Protein AF-A0A7C2XA56-F1 (afdb_monomer_lite)

Structure (mmCIF, N/CA/C/O backbone):
data_AF-A0A7C2XA56-F1
#
_entry.id   AF-A0A7C2XA56-F1
#
loop_
_atom_site.group_PDB
_atom_site.id
_atom_site.type_symbol
_atom_site.label_atom_id
_atom_site.label_alt_id
_atom_site.label_comp_id
_atom_site.label_asym_id
_atom_site.label_entity_id
_atom_site.label_seq_id
_atom_site.pdbx_PDB_ins_code
_atom_site.Cartn_x
_atom_site.Cartn_y
_atom_site.Cartn_z
_atom_site.occupancy
_atom_site.B_iso_or_equiv
_atom_site.auth_seq_id
_atom_site.auth_comp_id
_atom_site.auth_asym_id
_atom_site.auth_atom_id
_atom_site.pdbx_PDB_model_num
ATOM 1 N N . MET A 1 1 ? 32.157 -4.63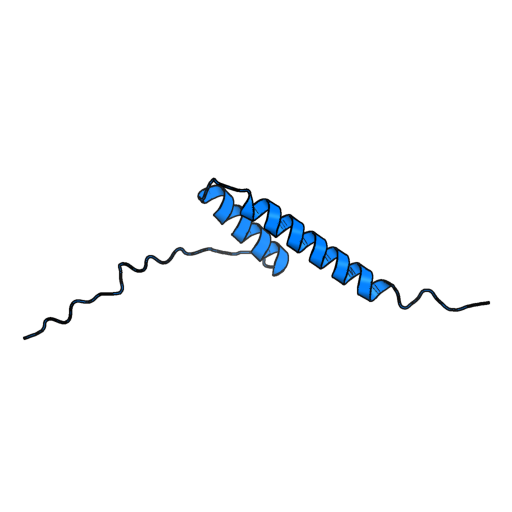6 -35.876 1.00 42.81 1 MET A N 1
ATOM 2 C CA . MET A 1 1 ? 32.376 -3.750 -34.719 1.00 42.81 1 MET A CA 1
ATOM 3 C C . MET A 1 1 ? 31.218 -3.972 -33.765 1.00 42.81 1 MET A C 1
ATOM 5 O O . MET A 1 1 ? 30.093 -3.677 -34.129 1.00 42.81 1 MET A O 1
ATOM 9 N N . ASP A 1 2 ? 31.552 -4.656 -32.673 1.00 44.97 2 ASP A N 1
ATOM 10 C CA . ASP A 1 2 ? 30.887 -4.894 -31.384 1.00 44.97 2 ASP A CA 1
ATOM 11 C C . ASP A 1 2 ? 29.352 -4.973 -31.237 1.00 44.97 2 ASP A C 1
ATOM 13 O O . ASP A 1 2 ? 28.624 -3.989 -31.307 1.00 44.97 2 ASP A O 1
ATOM 17 N N . GLN A 1 3 ? 28.900 -6.190 -30.920 1.00 42.12 3 GLN A N 1
ATOM 18 C CA . GLN A 1 3 ? 27.554 -6.585 -30.500 1.00 42.12 3 GLN A CA 1
ATOM 19 C C . GLN A 1 3 ? 27.429 -6.531 -28.959 1.00 42.12 3 GLN A C 1
ATOM 21 O O . GLN A 1 3 ? 27.416 -7.580 -28.318 1.00 42.12 3 GLN A O 1
ATOM 26 N N . ALA A 1 4 ? 27.355 -5.341 -28.345 1.00 52.84 4 ALA A N 1
ATOM 27 C CA . ALA A 1 4 ? 27.439 -5.201 -26.877 1.00 52.84 4 ALA A CA 1
ATOM 28 C C . ALA A 1 4 ? 26.310 -4.403 -26.184 1.00 52.84 4 ALA A C 1
ATOM 30 O O . ALA A 1 4 ? 26.553 -3.765 -25.164 1.00 52.84 4 ALA A O 1
ATOM 31 N N . THR A 1 5 ? 25.061 -4.445 -26.664 1.00 55.22 5 THR A N 1
ATOM 32 C CA . THR A 1 5 ? 23.939 -3.721 -26.007 1.00 55.22 5 THR A CA 1
ATOM 33 C C . THR A 1 5 ? 22.738 -4.567 -25.573 1.00 55.22 5 THR A C 1
ATOM 35 O O . THR A 1 5 ? 21.789 -4.028 -25.011 1.00 55.22 5 THR A O 1
ATOM 38 N N . SER A 1 6 ? 22.757 -5.892 -25.717 1.00 52.56 6 SER A N 1
ATOM 39 C CA . SER A 1 6 ? 21.585 -6.740 -25.423 1.00 52.56 6 SER A CA 1
ATOM 40 C C . SER A 1 6 ? 21.456 -7.255 -23.976 1.00 52.56 6 SER A C 1
ATOM 42 O O . SER A 1 6 ? 20.446 -7.875 -23.657 1.00 52.56 6 SER A O 1
ATOM 44 N N . HIS A 1 7 ? 22.407 -6.982 -23.070 1.00 49.44 7 HIS A N 1
ATOM 45 C CA . HIS A 1 7 ? 22.387 -7.526 -21.695 1.00 49.44 7 HIS A CA 1
ATOM 46 C C . HIS A 1 7 ? 22.059 -6.513 -20.578 1.00 49.44 7 HIS A C 1
ATOM 48 O O . HIS A 1 7 ? 21.968 -6.900 -19.416 1.00 49.44 7 HIS A O 1
ATOM 54 N N . GLN A 1 8 ? 21.826 -5.232 -20.894 1.00 55.25 8 GLN A N 1
ATOM 55 C CA . GLN A 1 8 ? 21.614 -4.189 -19.874 1.00 55.25 8 GLN A CA 1
ATOM 56 C C . GLN A 1 8 ? 20.146 -4.005 -19.438 1.00 55.25 8 GLN A C 1
ATOM 58 O O . GLN A 1 8 ? 19.874 -3.325 -18.455 1.00 55.25 8 GLN A O 1
ATOM 63 N N . SER A 1 9 ? 19.190 -4.642 -20.122 1.00 56.94 9 SER A N 1
ATOM 64 C CA . SER A 1 9 ? 17.753 -4.445 -19.870 1.00 56.94 9 SER A CA 1
ATOM 65 C C . SER A 1 9 ? 17.241 -5.117 -18.584 1.00 56.94 9 SER A C 1
ATOM 67 O O . SER A 1 9 ? 16.294 -4.615 -17.984 1.00 56.94 9 SER A O 1
ATOM 69 N N . GLY A 1 10 ? 17.867 -6.210 -18.127 1.00 60.03 10 GLY A N 1
ATOM 70 C CA . GLY A 1 10 ? 17.426 -6.937 -16.925 1.00 60.03 10 GLY A CA 1
ATOM 71 C C . GLY A 1 10 ? 17.726 -6.211 -15.608 1.00 60.03 10 GLY A C 1
ATOM 72 O O . GLY A 1 10 ? 16.914 -6.245 -14.687 1.00 60.03 10 GLY A O 1
ATO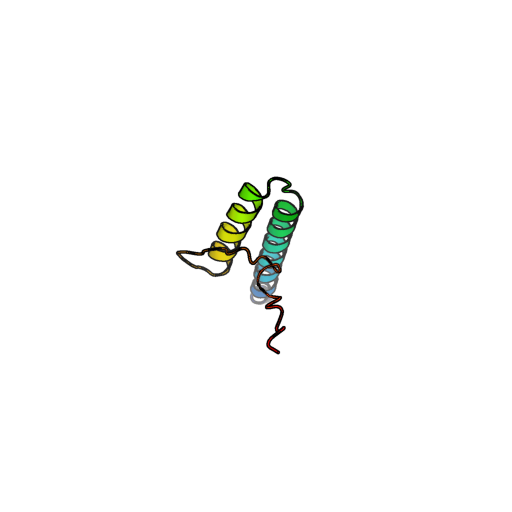M 73 N N . ASN A 1 11 ? 18.859 -5.505 -15.527 1.00 72.38 11 ASN A N 1
ATOM 74 C CA . ASN A 1 11 ? 19.260 -4.801 -14.303 1.00 72.38 11 ASN A CA 1
ATOM 75 C C . ASN A 1 11 ? 18.528 -3.467 -14.114 1.00 72.38 11 ASN A C 1
ATOM 77 O O . ASN A 1 11 ? 18.246 -3.089 -12.979 1.00 72.38 11 ASN A O 1
ATOM 81 N N . THR A 1 12 ? 18.192 -2.769 -15.201 1.00 78.94 12 THR A N 1
ATOM 82 C CA . THR A 1 12 ? 17.492 -1.479 -15.129 1.00 78.94 12 THR A CA 1
ATOM 83 C C . THR A 1 12 ? 16.073 -1.634 -14.575 1.00 78.94 12 THR A C 1
ATOM 85 O O . THR A 1 12 ? 15.703 -0.908 -13.660 1.00 78.94 12 THR A O 1
ATOM 88 N N . CYS A 1 13 ? 15.318 -2.643 -15.024 1.00 83.69 13 CYS A N 1
ATOM 89 C CA . CYS A 1 13 ? 13.953 -2.888 -14.542 1.00 83.69 13 CYS A CA 1
ATOM 90 C C . CYS A 1 13 ? 13.908 -3.247 -13.044 1.00 83.69 13 CYS A C 1
ATOM 92 O O . CYS A 1 13 ? 13.061 -2.748 -12.302 1.00 83.69 13 CYS A O 1
ATOM 94 N N . LEU A 1 14 ? 14.852 -4.069 -12.569 1.00 87.00 14 LEU A N 1
ATOM 95 C CA . LEU A 1 14 ? 14.963 -4.384 -11.142 1.00 87.00 14 LEU A CA 1
ATOM 96 C C . LEU A 1 14 ? 15.291 -3.134 -10.315 1.00 87.00 14 LEU A C 1
ATOM 98 O O . LEU A 1 14 ? 14.715 -2.929 -9.247 1.00 87.00 14 LEU A O 1
ATOM 102 N N . HIS A 1 15 ? 16.209 -2.300 -10.808 1.00 89.50 15 HIS A N 1
ATOM 103 C CA . HIS A 1 15 ? 16.584 -1.058 -10.143 1.00 89.50 15 HIS A CA 1
ATOM 104 C C . HIS A 1 15 ? 15.399 -0.088 -10.034 1.00 89.50 15 HIS A C 1
ATOM 106 O O . HIS A 1 15 ? 15.160 0.459 -8.960 1.00 89.50 15 HIS A O 1
ATOM 112 N N . GLU A 1 16 ? 14.612 0.062 -11.100 1.00 87.62 16 GLU A N 1
ATOM 113 C CA . GLU A 1 16 ? 13.379 0.859 -11.108 1.00 87.62 16 GLU A CA 1
ATOM 114 C C . GLU A 1 16 ? 12.347 0.327 -10.108 1.00 87.62 16 GLU A C 1
ATOM 116 O O . GLU A 1 16 ? 11.730 1.100 -9.375 1.00 87.62 16 GLU A O 1
ATOM 121 N N . HIS A 1 17 ? 12.186 -0.997 -10.026 1.00 86.56 17 HIS A N 1
ATOM 122 C CA . HIS A 1 17 ? 11.254 -1.611 -9.084 1.00 86.56 17 HIS A CA 1
ATOM 123 C C . HIS A 1 17 ? 11.673 -1.366 -7.628 1.00 86.56 17 HIS A C 1
ATOM 125 O O . HIS A 1 17 ? 10.842 -1.025 -6.789 1.00 86.56 17 HIS A O 1
ATOM 131 N N . LEU A 1 18 ? 12.970 -1.479 -7.330 1.00 91.50 18 LEU A N 1
ATOM 132 C CA . LEU A 1 18 ? 13.521 -1.181 -6.007 1.00 91.50 18 LEU A CA 1
ATOM 133 C C . LEU A 1 18 ? 13.393 0.303 -5.648 1.00 91.50 18 LEU A C 1
ATOM 135 O O . LEU A 1 18 ? 13.026 0.618 -4.518 1.00 91.50 18 LEU A O 1
ATOM 139 N N . ALA A 1 19 ? 13.656 1.207 -6.595 1.00 91.25 19 ALA A N 1
ATOM 140 C CA . ALA A 1 19 ? 13.479 2.643 -6.392 1.00 91.25 19 ALA A CA 1
ATOM 141 C C . ALA A 1 19 ? 12.015 2.978 -6.073 1.00 91.25 19 ALA A C 1
ATOM 143 O O . ALA A 1 19 ? 11.739 3.644 -5.076 1.00 91.25 19 ALA A O 1
ATOM 144 N N . ARG A 1 20 ? 11.073 2.420 -6.844 1.00 88.50 20 ARG A N 1
ATOM 145 C CA . ARG A 1 20 ? 9.635 2.589 -6.605 1.00 88.50 20 ARG A CA 1
ATOM 146 C C . ARG A 1 20 ? 9.218 2.068 -5.227 1.00 88.50 20 ARG A C 1
ATOM 148 O O . ARG A 1 20 ? 8.473 2.736 -4.518 1.00 88.50 20 ARG A O 1
ATOM 155 N N . LEU A 1 21 ? 9.707 0.894 -4.823 1.00 91.44 21 LEU A N 1
ATOM 156 C CA . LEU A 1 21 ? 9.435 0.339 -3.493 1.00 91.44 21 LEU A CA 1
ATOM 157 C C . LEU A 1 21 ? 9.979 1.232 -2.370 1.00 91.44 21 LEU A C 1
ATOM 159 O O . LEU A 1 21 ? 9.304 1.421 -1.358 1.00 91.44 21 LEU A O 1
ATOM 163 N N . ALA A 1 22 ? 11.173 1.803 -2.544 1.00 93.56 22 ALA A N 1
ATOM 164 C CA . ALA A 1 22 ? 11.753 2.729 -1.577 1.00 93.56 22 ALA A CA 1
ATOM 165 C C . ALA A 1 22 ? 10.929 4.021 -1.458 1.00 93.56 22 ALA A C 1
ATOM 167 O O . ALA A 1 22 ? 10.653 4.465 -0.345 1.00 93.56 22 ALA A O 1
ATOM 168 N N . GLU A 1 23 ? 10.482 4.591 -2.579 1.00 91.62 23 GLU A N 1
ATOM 169 C CA . GLU A 1 23 ? 9.610 5.773 -2.599 1.00 91.62 23 GLU A CA 1
ATOM 170 C C . GLU A 1 23 ? 8.279 5.516 -1.885 1.00 91.62 23 GLU A C 1
ATOM 172 O O . GLU A 1 23 ? 7.875 6.310 -1.033 1.00 91.62 23 GLU A O 1
ATOM 177 N N . ILE A 1 24 ? 7.642 4.373 -2.166 1.00 90.94 24 ILE A N 1
ATOM 178 C CA . ILE A 1 24 ? 6.430 3.931 -1.466 1.00 90.94 24 ILE A CA 1
ATOM 179 C C . ILE A 1 24 ? 6.706 3.822 0.039 1.00 90.94 24 ILE A C 1
ATOM 181 O O . ILE A 1 24 ? 5.970 4.388 0.846 1.00 90.94 24 ILE A O 1
ATOM 185 N N . GLY A 1 25 ? 7.795 3.157 0.433 1.00 91.62 25 GLY A N 1
ATOM 186 C CA . GLY A 1 25 ? 8.171 2.993 1.838 1.00 91.62 25 GLY A CA 1
ATOM 187 C C . GLY A 1 25 ? 8.390 4.322 2.568 1.00 91.62 25 GLY A C 1
ATOM 188 O O . GLY A 1 25 ? 7.920 4.487 3.697 1.00 91.62 25 GLY A O 1
ATOM 189 N N . ILE A 1 26 ? 9.050 5.291 1.924 1.00 94.19 26 ILE A N 1
ATOM 190 C CA . ILE A 1 26 ? 9.265 6.642 2.465 1.00 94.19 26 ILE A CA 1
ATOM 191 C C . ILE A 1 26 ? 7.925 7.364 2.639 1.00 94.19 26 ILE A C 1
ATOM 193 O O . ILE A 1 26 ? 7.653 7.903 3.715 1.00 94.19 26 ILE A O 1
ATOM 197 N N . ALA A 1 27 ? 7.074 7.351 1.610 1.00 89.62 27 ALA A N 1
ATOM 198 C CA . ALA A 1 27 ? 5.775 8.011 1.644 1.00 89.62 27 ALA A CA 1
ATOM 199 C C . ALA A 1 27 ? 4.888 7.449 2.765 1.00 89.62 27 ALA A C 1
ATOM 201 O O . ALA A 1 27 ? 4.341 8.223 3.554 1.00 89.62 27 ALA A O 1
ATOM 202 N N . LEU A 1 28 ? 4.805 6.120 2.880 1.00 91.19 28 LEU A N 1
ATOM 203 C CA . LEU A 1 28 ? 4.045 5.439 3.929 1.00 91.19 28 LEU A CA 1
ATOM 204 C C . LEU A 1 28 ? 4.605 5.741 5.325 1.00 91.19 28 LEU A C 1
ATOM 206 O O . LEU A 1 28 ? 3.848 6.098 6.220 1.00 91.19 28 LEU A O 1
ATOM 210 N N . SER A 1 29 ? 5.926 5.682 5.509 1.00 91.94 29 SER A N 1
ATOM 211 C CA . SER A 1 29 ? 6.555 5.924 6.820 1.00 91.94 29 SER A CA 1
ATOM 212 C C . SER A 1 29 ? 6.445 7.380 7.288 1.00 91.94 29 SER A C 1
ATOM 214 O O . SER A 1 29 ? 6.540 7.659 8.481 1.00 91.94 29 SER A O 1
ATOM 216 N N . SER A 1 30 ? 6.270 8.322 6.357 1.00 93.50 30 SER A N 1
ATOM 217 C CA . SER A 1 30 ? 6.092 9.747 6.665 1.00 93.50 30 SER A CA 1
ATOM 218 C C . SER A 1 30 ? 4.649 10.131 7.017 1.00 93.50 30 SER A C 1
ATOM 220 O O . SER A 1 30 ? 4.425 11.200 7.592 1.00 93.50 30 SER A O 1
ATOM 222 N N . GLU A 1 31 ? 3.673 9.279 6.687 1.00 95.94 31 GLU A N 1
ATOM 223 C CA . GLU A 1 31 ? 2.256 9.541 6.920 1.00 95.94 31 GLU A CA 1
ATOM 224 C C . GLU A 1 31 ? 1.887 9.299 8.388 1.00 95.94 31 GLU A C 1
ATOM 226 O O . GLU A 1 31 ? 2.074 8.213 8.930 1.00 95.94 31 GLU A O 1
ATOM 231 N N . LYS A 1 32 ? 1.332 10.325 9.039 1.00 94.75 32 LYS A N 1
ATOM 232 C CA . LYS A 1 32 ? 0.940 10.280 10.458 1.00 94.75 32 LYS A CA 1
ATOM 233 C C . LYS A 1 32 ? -0.554 10.052 10.649 1.00 94.75 32 LYS A C 1
ATOM 235 O O . LYS A 1 32 ? -0.987 9.700 11.744 1.00 94.75 32 LYS A O 1
ATOM 240 N N . ASN A 1 33 ? -1.354 10.298 9.617 1.00 95.81 33 ASN A N 1
ATOM 241 C CA . ASN A 1 33 ? -2.789 10.096 9.656 1.00 95.81 33 ASN A CA 1
ATOM 242 C C . ASN A 1 33 ? -3.101 8.624 9.359 1.00 95.81 33 ASN A C 1
ATOM 244 O O . ASN A 1 33 ? -2.953 8.173 8.226 1.00 95.81 33 ASN A O 1
ATOM 248 N N . LEU A 1 34 ? -3.536 7.881 10.383 1.00 91.94 34 LEU A N 1
ATOM 249 C CA . LEU A 1 34 ? -3.788 6.443 10.280 1.00 91.94 34 LEU A CA 1
ATOM 250 C C . LEU A 1 34 ? -4.792 6.084 9.162 1.00 91.94 34 LEU A C 1
ATOM 252 O O . LEU A 1 34 ? -4.427 5.270 8.322 1.00 91.94 34 LEU A O 1
ATOM 256 N N . PRO A 1 35 ? -5.999 6.680 9.069 1.00 93.81 35 PRO A N 1
ATOM 257 C CA . PRO A 1 35 ? -6.900 6.441 7.937 1.00 93.81 35 PRO A CA 1
ATOM 258 C C . PRO A 1 35 ? -6.240 6.606 6.560 1.00 93.81 35 PRO A C 1
ATOM 260 O O . PRO A 1 35 ? -6.338 5.716 5.719 1.00 93.81 35 PRO A O 1
ATOM 263 N N . VAL A 1 36 ? -5.505 7.705 6.355 1.00 94.19 36 VAL A N 1
ATOM 264 C CA . VAL A 1 36 ? -4.814 7.985 5.084 1.00 94.19 36 VAL A CA 1
ATOM 265 C C . VAL A 1 36 ? -3.708 6.963 4.820 1.00 94.19 36 VAL A C 1
ATOM 267 O O . VAL A 1 36 ? -3.528 6.516 3.689 1.00 94.19 36 VAL A O 1
ATOM 270 N N . LEU A 1 37 ? -2.972 6.570 5.860 1.00 93.81 37 LEU A N 1
ATOM 271 C CA . LEU A 1 37 ? -1.943 5.542 5.768 1.00 93.81 37 LEU A CA 1
ATOM 272 C C . LEU A 1 37 ? -2.542 4.199 5.332 1.00 93.81 37 LEU A C 1
ATOM 274 O O . LEU A 1 37 ? -2.024 3.575 4.411 1.00 93.81 37 LEU A O 1
ATOM 278 N N . LEU A 1 38 ? -3.641 3.771 5.955 1.00 93.75 38 LEU A N 1
ATOM 279 C CA . LEU A 1 38 ? -4.311 2.507 5.638 1.00 93.75 38 LEU A CA 1
ATOM 280 C C . LEU A 1 38 ? -4.827 2.489 4.189 1.00 93.75 38 LEU A C 1
ATOM 282 O O . LEU A 1 38 ? -4.632 1.497 3.486 1.00 93.75 38 LEU A O 1
ATOM 286 N N . GLU A 1 39 ? -5.413 3.592 3.710 1.00 93.25 39 GLU A N 1
ATOM 287 C CA . GLU A 1 39 ? -5.826 3.734 2.306 1.00 93.25 39 GLU A CA 1
ATOM 288 C C . GLU A 1 39 ? -4.637 3.626 1.342 1.00 93.25 39 GLU A C 1
ATOM 290 O O . GLU A 1 39 ? -4.699 2.875 0.364 1.00 93.25 39 GLU A O 1
ATOM 295 N N . LYS A 1 40 ? -3.532 4.325 1.637 1.00 93.44 40 LYS A N 1
ATOM 296 C CA . LYS A 1 40 ? -2.302 4.266 0.833 1.00 93.44 40 LYS A CA 1
ATOM 297 C C . LYS A 1 40 ? -1.722 2.851 0.793 1.00 93.44 40 LYS A C 1
ATOM 299 O O . LYS A 1 40 ? -1.372 2.377 -0.283 1.00 93.44 40 LYS A O 1
ATOM 304 N N . ILE A 1 41 ? -1.675 2.149 1.928 1.00 93.38 41 ILE A N 1
ATOM 305 C CA . ILE A 1 41 ? -1.191 0.761 1.999 1.00 93.38 41 ILE A CA 1
ATOM 306 C C . ILE A 1 41 ? -2.010 -0.147 1.075 1.00 93.38 41 ILE A C 1
ATOM 308 O O . ILE A 1 41 ? -1.432 -0.902 0.295 1.00 93.38 41 ILE A O 1
ATOM 312 N N . VAL A 1 42 ? -3.345 -0.070 1.124 1.00 93.94 42 VAL A N 1
ATOM 313 C CA . VAL A 1 42 ? -4.215 -0.904 0.274 1.00 93.94 42 VAL A CA 1
ATOM 314 C C . VAL A 1 42 ? -4.048 -0.564 -1.205 1.00 93.94 42 VAL A C 1
ATOM 316 O O . VAL A 1 42 ? -4.002 -1.471 -2.038 1.00 93.94 42 VAL A O 1
ATOM 319 N N . ALA A 1 43 ? -3.956 0.721 -1.547 1.00 93.19 43 ALA A N 1
ATOM 320 C CA . ALA A 1 43 ? -3.770 1.162 -2.925 1.00 93.19 43 ALA A CA 1
ATOM 321 C C . ALA A 1 43 ? -2.441 0.657 -3.513 1.00 93.19 43 ALA A C 1
ATOM 323 O O . ALA A 1 43 ? -2.433 0.076 -4.602 1.00 93.19 43 ALA A O 1
ATOM 324 N N . GLU A 1 44 ? -1.340 0.807 -2.775 1.00 91.25 44 GLU A N 1
ATOM 325 C CA . GLU A 1 44 ? -0.021 0.354 -3.220 1.00 91.25 44 GLU A CA 1
ATOM 326 C C . GLU A 1 44 ? 0.062 -1.170 -3.279 1.00 91.25 44 GLU A C 1
ATOM 328 O O . GLU A 1 44 ? 0.531 -1.712 -4.277 1.00 91.25 44 GLU A O 1
ATOM 333 N N . ALA A 1 45 ? -0.474 -1.884 -2.283 1.00 92.19 45 ALA A N 1
ATOM 334 C CA . ALA A 1 45 ? -0.517 -3.345 -2.295 1.00 92.19 45 ALA A CA 1
ATOM 335 C C . ALA A 1 45 ? -1.290 -3.889 -3.508 1.00 92.19 45 ALA A C 1
ATOM 337 O O . ALA A 1 45 ? -0.835 -4.831 -4.156 1.00 92.19 45 ALA A O 1
ATOM 338 N N . ARG A 1 46 ? -2.424 -3.268 -3.867 1.00 94.31 46 ARG A N 1
ATOM 339 C CA . ARG A 1 46 ? -3.184 -3.616 -5.079 1.00 94.31 46 ARG A CA 1
ATOM 340 C C . ARG A 1 46 ? -2.383 -3.359 -6.348 1.00 94.31 46 ARG A C 1
ATOM 342 O O . ARG A 1 46 ? -2.322 -4.234 -7.206 1.00 94.31 46 ARG A O 1
ATOM 349 N N . SER A 1 47 ? -1.751 -2.188 -6.458 1.00 90.62 47 SER A N 1
ATOM 350 C CA . SER A 1 47 ? -0.912 -1.849 -7.612 1.00 90.62 47 SER A CA 1
ATOM 351 C C . SER A 1 47 ? 0.253 -2.827 -7.767 1.00 90.62 47 SER A C 1
ATOM 353 O O . SER A 1 47 ? 0.552 -3.254 -8.881 1.00 90.62 47 SER A O 1
ATOM 355 N N . LEU A 1 48 ? 0.884 -3.207 -6.655 1.00 87.38 48 LEU A N 1
ATOM 356 C CA . LEU A 1 48 ? 2.026 -4.113 -6.634 1.00 87.38 48 LEU A CA 1
ATOM 357 C C . LEU A 1 48 ? 1.627 -5.553 -6.981 1.00 87.38 48 LEU A C 1
ATOM 359 O O . LEU A 1 48 ? 2.347 -6.231 -7.707 1.00 87.38 48 LEU A O 1
ATOM 363 N N . ALA A 1 49 ? 0.466 -6.001 -6.503 1.00 89.94 49 ALA A N 1
ATOM 364 C CA . ALA A 1 49 ? -0.077 -7.325 -6.795 1.00 89.94 49 ALA A CA 1
ATOM 365 C C . ALA A 1 49 ? -0.785 -7.419 -8.160 1.00 89.94 49 ALA A C 1
ATOM 367 O O . ALA A 1 49 ? -1.198 -8.510 -8.549 1.00 89.94 49 ALA A O 1
ATOM 368 N N . GLY A 1 50 ? -0.964 -6.300 -8.875 1.00 92.81 50 GLY A N 1
ATOM 369 C CA . GLY A 1 50 ? -1.774 -6.251 -10.096 1.00 92.81 50 GLY A CA 1
ATOM 370 C C . GLY A 1 50 ? -3.244 -6.608 -9.848 1.00 92.81 50 GLY A C 1
ATOM 371 O O . GLY A 1 50 ? -3.881 -7.214 -10.704 1.00 92.81 50 GLY A O 1
ATOM 372 N N . ALA A 1 51 ? -3.762 -6.291 -8.659 1.00 94.69 51 ALA A N 1
ATOM 373 C CA . ALA A 1 51 ? -5.084 -6.705 -8.211 1.00 94.69 51 ALA A CA 1
ATOM 374 C C . ALA A 1 51 ? -6.139 -5.607 -8.400 1.00 94.69 51 ALA A C 1
ATOM 376 O O . ALA A 1 51 ? -5.935 -4.443 -8.042 1.00 94.69 51 ALA A O 1
ATOM 377 N N . ASP A 1 52 ? -7.326 -6.008 -8.857 1.00 90.75 52 ASP A N 1
ATOM 378 C CA . ASP A 1 52 ? -8.456 -5.098 -9.055 1.00 90.75 52 ASP A CA 1
ATOM 379 C C . ASP A 1 52 ? -9.078 -4.619 -7.740 1.00 90.75 52 ASP A C 1
ATOM 381 O O . ASP A 1 52 ? -9.647 -3.534 -7.702 1.00 90.75 52 ASP A O 1
ATOM 385 N N . VAL A 1 53 ? -8.976 -5.382 -6.645 1.00 92.62 53 VAL A N 1
ATOM 386 C CA . VAL A 1 53 ? -9.592 -5.064 -5.341 1.00 92.62 53 VAL A CA 1
ATOM 387 C C . VAL A 1 53 ? -8.684 -5.529 -4.199 1.00 92.62 53 VAL A C 1
ATOM 389 O O . VAL A 1 53 ? -7.931 -6.487 -4.345 1.00 92.62 53 VAL A O 1
ATOM 392 N N . GLY A 1 54 ? -8.750 -4.843 -3.057 1.00 89.25 54 GLY A N 1
ATOM 393 C CA . GLY A 1 54 ? -8.035 -5.196 -1.834 1.00 89.25 54 GLY A CA 1
ATOM 394 C C . GLY A 1 54 ? -8.742 -4.628 -0.606 1.00 89.25 54 GLY A C 1
ATOM 395 O O . GLY A 1 54 ? -9.363 -3.568 -0.678 1.00 89.25 54 GLY A O 1
ATOM 396 N N . THR A 1 55 ? -8.658 -5.344 0.513 1.0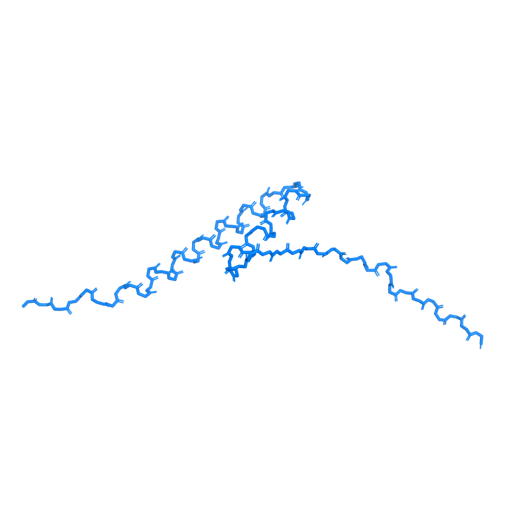0 93.00 55 THR A N 1
ATOM 397 C CA . THR A 1 55 ? -9.260 -4.958 1.795 1.00 93.00 55 THR A CA 1
ATOM 398 C C . THR A 1 55 ? -8.234 -5.155 2.902 1.00 93.00 55 THR A C 1
ATOM 400 O O . THR A 1 55 ? -7.487 -6.131 2.883 1.00 93.00 55 THR A O 1
ATOM 403 N N . LEU A 1 56 ? -8.197 -4.227 3.857 1.00 91.44 56 LEU A N 1
ATOM 404 C CA . LEU A 1 56 ? -7.326 -4.283 5.026 1.00 91.44 56 LEU A CA 1
ATOM 405 C C . LEU A 1 56 ? -8.175 -4.466 6.282 1.00 91.44 56 LEU A C 1
ATOM 407 O O . LEU A 1 56 ? -9.170 -3.767 6.463 1.00 91.44 56 LEU A O 1
ATOM 411 N N . TYR A 1 57 ? -7.766 -5.396 7.140 1.00 90.06 57 TYR A N 1
ATOM 412 C CA . TYR A 1 57 ? -8.420 -5.693 8.410 1.00 90.06 57 TYR A CA 1
ATOM 413 C C . TYR A 1 57 ? -7.467 -5.358 9.555 1.00 90.06 57 TYR A C 1
ATOM 415 O O . TYR A 1 57 ? -6.284 -5.688 9.490 1.00 90.06 57 TYR A O 1
ATOM 423 N N . LEU A 1 58 ? -7.983 -4.717 10.602 1.00 88.81 58 LEU A N 1
ATOM 424 C CA . LEU A 1 58 ? -7.265 -4.529 11.858 1.00 88.81 58 LEU A CA 1
ATOM 425 C C . LEU A 1 58 ? -7.714 -5.632 12.814 1.00 88.81 58 LEU A C 1
ATOM 427 O O . LEU A 1 58 ? -8.911 -5.874 12.955 1.00 88.81 58 LEU A O 1
ATOM 431 N N . THR A 1 59 ? -6.756 -6.304 13.445 1.00 87.06 59 THR A N 1
ATOM 432 C CA . THR A 1 59 ? -7.031 -7.285 14.501 1.00 87.06 59 THR A CA 1
ATOM 433 C C . THR A 1 59 ? -6.661 -6.650 15.832 1.00 87.06 59 THR A C 1
ATOM 435 O O . THR A 1 59 ? -5.581 -6.076 15.947 1.00 87.06 59 THR A O 1
ATOM 438 N N . ASP A 1 60 ? -7.564 -6.727 16.803 1.00 85.75 60 ASP A N 1
ATOM 439 C CA . ASP A 1 60 ? -7.315 -6.316 18.182 1.00 85.75 60 ASP A CA 1
ATOM 440 C C . ASP A 1 60 ? -7.009 -7.574 19.010 1.00 85.75 60 ASP A C 1
ATOM 442 O O . ASP A 1 60 ? -7.740 -8.565 18.928 1.00 85.75 60 ASP A O 1
ATOM 446 N N . GLU A 1 61 ? -5.904 -7.565 19.756 1.00 74.69 61 GLU A N 1
ATOM 447 C CA . GLU A 1 61 ? -5.449 -8.713 20.552 1.00 74.69 61 GLU A CA 1
ATOM 448 C C . GLU A 1 61 ? -6.328 -8.953 21.802 1.00 74.69 61 GLU A C 1
ATOM 450 O O . GLU A 1 61 ? -6.288 -10.037 22.385 1.00 74.69 61 GLU A O 1
ATOM 455 N N . GLU A 1 62 ? -7.207 -8.010 22.169 1.00 64.88 62 GLU A N 1
ATOM 456 C CA . GLU A 1 62 ? -8.082 -8.072 23.356 1.00 64.88 62 GLU A CA 1
ATOM 457 C C . GLU A 1 62 ? -9.211 -9.126 23.281 1.00 64.88 62 GLU A C 1
ATOM 459 O O . GLU A 1 62 ? -10.003 -9.267 24.212 1.00 64.88 62 GLU A O 1
ATOM 464 N N . GLN A 1 63 ? -9.315 -9.906 22.200 1.00 59.78 63 GLN A N 1
ATOM 465 C CA . GLN A 1 63 ? -10.346 -10.951 22.048 1.00 59.78 63 GLN A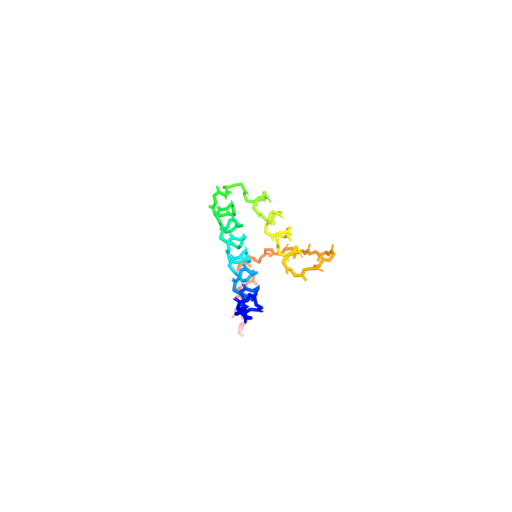 CA 1
ATOM 466 C C . GLN A 1 63 ? -9.834 -12.381 22.304 1.00 59.78 63 GLN A C 1
ATOM 468 O O . GLN A 1 63 ? -10.536 -13.351 22.013 1.00 59.78 63 GLN A O 1
ATOM 473 N N . GLY A 1 64 ? -8.625 -12.529 22.860 1.00 59.94 64 GLY A N 1
ATOM 474 C CA . GLY A 1 64 ? -7.968 -13.827 23.059 1.00 59.94 64 GLY A CA 1
ATOM 475 C C . GLY A 1 64 ? -7.980 -14.417 24.474 1.00 59.94 64 GLY A C 1
ATOM 476 O O . GLY A 1 64 ? -7.622 -15.584 24.618 1.00 59.94 64 GLY A O 1
ATOM 477 N N . GLN A 1 65 ? -8.387 -13.688 25.520 1.00 56.81 65 GLN A N 1
ATOM 478 C CA . GLN A 1 65 ? -8.346 -14.218 26.891 1.00 56.81 65 GLN A CA 1
ATOM 479 C C . GLN A 1 65 ? -9.738 -14.666 27.349 1.00 56.81 65 GLN A C 1
ATOM 481 O O . GLN A 1 65 ? -10.416 -14.011 28.136 1.00 56.81 65 GLN A O 1
ATOM 486 N N . GLN A 1 66 ? -10.176 -15.817 26.838 1.00 59.94 66 GLN A N 1
ATOM 487 C CA . GLN A 1 66 ? -11.238 -16.578 27.485 1.00 59.94 66 GLN A CA 1
ATOM 488 C C . GLN A 1 66 ? -10.695 -17.055 28.833 1.00 59.94 66 GLN A C 1
ATOM 490 O O . GLN A 1 66 ? -9.912 -18.001 28.903 1.00 59.94 66 GLN A O 1
ATOM 495 N N . THR A 1 67 ? -11.071 -16.359 29.904 1.00 57.12 67 THR A N 1
ATOM 496 C CA . THR A 1 67 ? -10.855 -16.789 31.283 1.00 57.12 67 THR A CA 1
ATOM 497 C C . THR A 1 67 ? -11.572 -18.122 31.474 1.00 57.12 67 THR A C 1
ATOM 499 O O . THR A 1 67 ? -12.772 -18.174 31.736 1.00 57.12 67 THR A O 1
ATOM 502 N N . GLY A 1 68 ? -10.844 -19.217 31.273 1.00 60.38 68 GLY A N 1
ATOM 503 C CA . GLY A 1 68 ? -11.273 -20.559 31.629 1.00 60.38 68 GLY A CA 1
ATOM 504 C C . GLY A 1 68 ? -11.199 -20.729 33.139 1.00 60.38 68 GLY A C 1
ATOM 505 O O . GLY A 1 68 ? -10.308 -21.411 33.626 1.00 60.38 68 GLY A O 1
ATOM 506 N N . ASP A 1 69 ? -12.118 -20.089 33.860 1.00 62.97 69 ASP A N 1
ATOM 507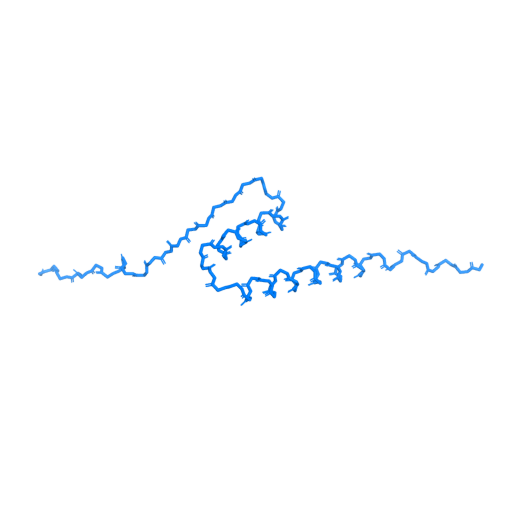 C CA . ASP A 1 69 ? -12.490 -20.516 35.205 1.00 62.97 69 ASP A CA 1
ATOM 508 C C . ASP A 1 69 ? -13.836 -21.244 35.088 1.00 62.97 69 ASP A C 1
ATOM 510 O O . ASP A 1 69 ? -14.928 -20.670 35.147 1.00 62.97 69 ASP A O 1
ATOM 514 N N . HIS A 1 70 ? -13.747 -22.534 34.774 1.00 58.38 70 HIS A N 1
ATOM 515 C CA . HIS A 1 70 ? -14.846 -23.477 34.919 1.00 58.38 70 HIS A CA 1
ATOM 516 C C . HIS A 1 70 ? -14.415 -24.512 35.958 1.00 58.38 70 HIS A C 1
ATOM 518 O O . HIS A 1 70 ? -13.638 -25.406 35.640 1.00 58.38 70 HIS A O 1
ATOM 524 N N . PHE A 1 71 ? -14.895 -24.253 37.182 1.00 58.09 71 PHE A N 1
ATOM 525 C CA . PHE A 1 71 ? -15.028 -25.086 38.386 1.00 58.09 71 PHE A CA 1
ATOM 526 C C . PHE A 1 71 ? -14.463 -26.512 38.361 1.00 58.09 71 PHE A C 1
ATOM 528 O O . PHE A 1 71 ? -14.916 -27.325 37.523 1.00 58.09 71 PHE A O 1
#

Secondary structure (DSSP, 8-state):
-----SSSHHHHHHHHHHHHHHHHHHHHHH---HHHHHHHHHHHHHHHHT-S--------GGG--------

pLDDT: mean 80.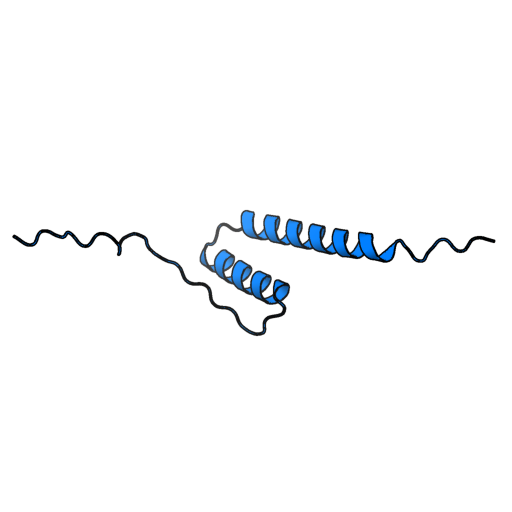63, std 16.54, range [42.12, 95.94]

InterPro domains:
  IPR029016 GAF-like domain superfamily [G3DSA:3.30.450.40] (4-69)

Foldseek 3Di:
DDPPDPPPVVVVVVVVVVVVVVVLVVVLVPDPDPVVSLVSVQVVVCVVVVHPDDDDDDDDPVVPDPPPPDD

Sequence (71 aa):
MDQATSHQSGNTCLHEHLARLAEIGIALSSEKNLPVLLEKIVAEARSLAGADVGTLYLTDEEQGQQTGDHF

Organism: NCBI:txid427923

Radius of gyration: 21.84 Å; chains: 1; bounding box: 47×35×73 Å